Protein AF-A0A965T885-F1 (afdb_monomer)

Radius of gyration: 15.5 Å; Cα contacts (8 Å, |Δi|>4): 65; chains: 1; bounding box: 31×26×48 Å

pLDDT: mean 72.58, std 8.61, range [54.84, 86.75]

Structure (mmCIF, N/CA/C/O backbone):
data_AF-A0A965T885-F1
#
_entry.id   AF-A0A965T885-F1
#
loop_
_atom_site.group_PDB
_atom_site.id
_atom_site.type_symbol
_atom_site.label_atom_id
_atom_site.label_alt_id
_atom_site.label_comp_id
_atom_site.label_asym_id
_atom_site.label_entity_id
_atom_site.label_seq_id
_atom_site.pdbx_PDB_ins_code
_atom_site.Cartn_x
_atom_site.Cartn_y
_atom_site.Cartn_z
_atom_site.occupancy
_atom_site.B_iso_or_equiv
_atom_site.auth_seq_id
_atom_site.auth_comp_id
_atom_site.auth_asym_id
_atom_site.auth_atom_id
_atom_site.pdbx_PDB_model_num
ATOM 1 N N . MET A 1 1 ? -0.692 -15.247 29.658 1.00 55.91 1 MET A N 1
ATOM 2 C CA . MET A 1 1 ? -0.889 -13.935 28.991 1.00 55.91 1 MET A CA 1
ATOM 3 C C . MET A 1 1 ? -2.367 -13.568 29.042 1.00 55.91 1 MET A C 1
ATOM 5 O O . MET A 1 1 ? -3.185 -14.353 28.577 1.00 55.91 1 MET A O 1
ATOM 9 N N . SER A 1 2 ? -2.719 -12.440 29.666 1.00 54.84 2 SER A N 1
ATOM 10 C CA . SER A 1 2 ? -4.119 -12.032 29.872 1.00 54.84 2 SER A CA 1
ATOM 11 C C . SER A 1 2 ? -4.825 -11.750 28.533 1.00 54.84 2 SER A C 1
ATOM 13 O O . SER A 1 2 ? -4.205 -11.243 27.595 1.00 54.84 2 SER A O 1
ATOM 15 N N . LYS A 1 3 ? -6.122 -12.079 28.428 1.00 55.16 3 LYS A N 1
ATOM 16 C CA . LYS A 1 3 ? -6.941 -11.852 27.218 1.00 55.16 3 LYS A CA 1
ATOM 17 C C . LYS A 1 3 ? -6.913 -10.383 26.760 1.00 55.16 3 LYS A C 1
ATOM 19 O O . LYS A 1 3 ? -6.932 -10.122 25.560 1.00 55.16 3 LYS A O 1
ATOM 24 N N . ASN A 1 4 ? -6.759 -9.451 27.703 1.00 59.72 4 ASN A N 1
ATOM 25 C CA . ASN A 1 4 ? -6.630 -8.019 27.427 1.00 59.72 4 ASN A CA 1
ATOM 26 C C . ASN A 1 4 ? -5.288 -7.676 26.765 1.00 59.72 4 ASN A C 1
ATOM 28 O O . ASN A 1 4 ? -5.258 -6.894 25.821 1.00 59.72 4 ASN A O 1
ATOM 32 N N . ALA A 1 5 ? -4.191 -8.319 27.179 1.00 60.84 5 ALA A N 1
ATOM 33 C CA . ALA A 1 5 ? -2.892 -8.134 26.530 1.00 60.84 5 ALA A CA 1
ATOM 34 C C . ALA A 1 5 ? -2.907 -8.641 25.080 1.00 60.84 5 ALA A C 1
ATOM 36 O O . ALA A 1 5 ? -2.310 -8.021 24.206 1.00 60.84 5 ALA A O 1
ATOM 37 N N . LYS A 1 6 ? -3.635 -9.733 24.803 1.00 58.50 6 LYS A N 1
ATOM 38 C CA . LYS A 1 6 ? -3.779 -10.276 23.444 1.00 58.50 6 LYS A CA 1
ATOM 39 C C . LYS A 1 6 ? -4.546 -9.308 22.534 1.00 58.50 6 LYS A C 1
ATOM 41 O O . LYS A 1 6 ? -4.064 -9.008 21.451 1.00 58.50 6 LYS A O 1
ATOM 46 N N . ALA A 1 7 ? -5.669 -8.759 23.006 1.00 61.31 7 ALA A N 1
ATOM 47 C CA . ALA A 1 7 ? -6.493 -7.810 22.251 1.00 61.31 7 ALA A CA 1
ATOM 48 C C . ALA A 1 7 ? -5.780 -6.475 21.953 1.00 61.31 7 ALA A C 1
ATOM 50 O O . ALA A 1 7 ? -5.889 -5.950 20.844 1.00 61.31 7 ALA A O 1
ATOM 51 N N . VAL A 1 8 ? -5.014 -5.944 22.913 1.00 61.91 8 VAL A N 1
ATOM 52 C CA . VAL A 1 8 ? -4.205 -4.727 22.712 1.00 61.91 8 VAL A CA 1
ATOM 53 C C . VAL A 1 8 ? -3.120 -4.964 21.660 1.00 61.91 8 VAL A C 1
ATOM 55 O O . VAL A 1 8 ? -2.947 -4.143 20.761 1.00 61.91 8 VAL A O 1
ATOM 58 N N . ASN A 1 9 ? -2.448 -6.117 21.715 1.00 64.06 9 ASN A N 1
ATOM 59 C CA . ASN A 1 9 ? -1.387 -6.456 20.770 1.00 64.06 9 ASN A CA 1
ATOM 60 C C . ASN A 1 9 ? -1.935 -6.627 19.340 1.00 64.06 9 ASN A C 1
ATOM 62 O O . ASN A 1 9 ? -1.368 -6.096 18.390 1.00 64.06 9 ASN A O 1
ATOM 66 N N . THR A 1 10 ? -3.097 -7.269 19.171 1.00 65.31 10 THR A N 1
ATOM 67 C CA . THR A 1 10 ? -3.721 -7.419 17.843 1.00 65.31 10 THR A CA 1
ATOM 68 C C . THR A 1 10 ? -4.142 -6.071 17.243 1.00 65.31 10 THR A C 1
ATOM 70 O O . THR A 1 10 ? -3.905 -5.827 16.063 1.00 65.31 10 THR A O 1
ATOM 73 N N . ASN A 1 11 ? -4.689 -5.153 18.047 1.00 69.88 11 ASN A N 1
ATOM 74 C CA . ASN A 1 11 ? -5.027 -3.803 17.581 1.00 69.88 11 ASN A CA 1
ATOM 75 C C . ASN A 1 11 ? -3.794 -2.977 17.185 1.00 69.88 11 ASN A C 1
ATOM 77 O O . ASN A 1 11 ? -3.862 -2.221 16.215 1.00 69.88 11 ASN A O 1
ATOM 81 N N . MET A 1 12 ? -2.671 -3.133 17.892 1.00 71.25 12 MET A N 1
ATOM 82 C CA . MET A 1 12 ? -1.399 -2.515 17.502 1.00 71.25 12 MET A CA 1
ATOM 83 C C . MET A 1 12 ? -0.876 -3.068 16.175 1.00 71.25 12 MET A C 1
ATOM 85 O O . MET A 1 12 ? -0.488 -2.285 15.312 1.00 71.25 12 MET A O 1
ATOM 89 N N . VAL A 1 13 ? -0.931 -4.387 15.969 1.00 75.88 13 VAL A N 1
ATOM 90 C CA . VAL A 1 13 ? -0.524 -5.026 14.704 1.00 75.88 13 VAL A CA 1
ATOM 91 C C . VAL A 1 13 ? -1.369 -4.518 13.532 1.00 75.88 13 VAL A C 1
ATOM 93 O O . VAL A 1 13 ? -0.831 -4.175 12.482 1.00 75.88 13 VAL A O 1
ATOM 96 N N . TYR A 1 14 ? -2.685 -4.393 13.719 1.00 72.88 14 TYR A N 1
ATOM 97 C CA . TYR A 1 14 ? -3.588 -3.838 12.709 1.00 72.88 14 TYR A CA 1
ATOM 98 C C . TYR A 1 14 ? -3.285 -2.370 12.373 1.00 72.88 14 TYR A C 1
ATOM 100 O O . TYR A 1 14 ? -3.313 -1.987 11.201 1.00 7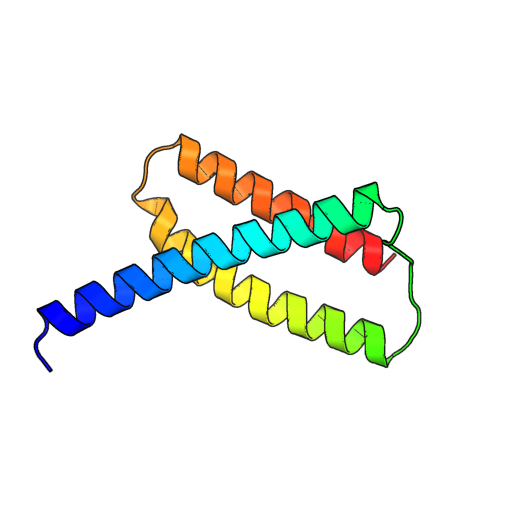2.88 14 TYR A O 1
ATOM 108 N N . ALA A 1 15 ? -2.949 -1.557 13.378 1.00 67.12 15 ALA A N 1
ATOM 109 C CA . ALA A 1 15 ? -2.543 -0.169 13.171 1.00 67.12 15 ALA A CA 1
ATOM 110 C C . ALA A 1 15 ? -1.184 -0.066 12.454 1.00 67.12 15 ALA A C 1
ATOM 112 O O . ALA A 1 15 ? -1.041 0.724 11.523 1.00 67.12 15 ALA A O 1
ATOM 113 N N . MET A 1 16 ? -0.205 -0.895 12.826 1.00 75.50 16 MET A N 1
ATOM 114 C CA . MET A 1 16 ? 1.102 -0.954 12.160 1.00 75.50 16 MET A CA 1
ATOM 115 C C . MET A 1 16 ? 0.985 -1.388 10.697 1.00 75.50 16 MET A C 1
ATOM 117 O O . MET A 1 16 ? 1.633 -0.799 9.837 1.00 75.50 16 MET A O 1
ATOM 121 N N . ALA A 1 17 ? 0.119 -2.359 10.391 1.00 75.81 17 ALA A N 1
ATOM 122 C CA . ALA A 1 17 ? -0.149 -2.766 9.014 1.00 75.81 17 ALA A CA 1
ATOM 123 C C . ALA A 1 17 ? -0.722 -1.611 8.178 1.00 75.81 17 ALA A C 1
ATOM 125 O O . ALA A 1 17 ? -0.328 -1.427 7.031 1.00 75.81 17 ALA A O 1
ATOM 126 N N . PHE A 1 18 ? -1.610 -0.795 8.754 1.00 70.81 18 PHE A N 1
ATOM 127 C CA . PHE A 1 18 ? -2.136 0.395 8.081 1.00 70.81 18 PHE A CA 1
ATOM 128 C C . PHE A 1 18 ? -1.044 1.441 7.809 1.00 70.81 18 PHE A C 1
ATOM 130 O O . PHE A 1 18 ? -0.959 1.960 6.697 1.00 70.81 18 PHE A O 1
ATOM 137 N N . VAL A 1 19 ? -0.164 1.699 8.782 1.00 76.19 19 VAL A N 1
ATOM 138 C CA . VAL A 1 19 ? 0.992 2.592 8.589 1.00 76.19 19 VAL A CA 1
ATOM 139 C C . VAL A 1 19 ? 1.916 2.063 7.490 1.00 76.19 19 VAL A C 1
ATOM 141 O O . VAL A 1 19 ? 2.342 2.835 6.636 1.00 76.19 19 VAL A O 1
ATOM 144 N N . ALA A 1 20 ? 2.169 0.752 7.444 1.00 76.19 20 ALA A N 1
ATOM 145 C CA . ALA A 1 20 ? 2.984 0.138 6.397 1.00 76.19 20 ALA A CA 1
ATOM 146 C C . ALA A 1 20 ? 2.384 0.333 4.991 1.00 76.19 20 ALA A C 1
ATOM 148 O O . ALA A 1 20 ? 3.126 0.623 4.052 1.00 76.19 20 ALA A O 1
ATOM 149 N N . VAL A 1 21 ? 1.054 0.250 4.846 1.00 76.38 21 VAL A N 1
ATOM 150 C CA . VAL A 1 21 ? 0.366 0.547 3.574 1.00 76.38 21 VAL A CA 1
ATOM 151 C C . VAL A 1 21 ? 0.590 2.004 3.153 1.00 76.38 21 VAL A C 1
ATOM 153 O O . VAL A 1 21 ? 0.918 2.255 1.995 1.00 76.38 21 VAL A O 1
ATOM 156 N N . ILE A 1 22 ? 0.484 2.959 4.085 1.00 74.50 22 ILE A N 1
ATOM 157 C CA . ILE A 1 22 ? 0.736 4.383 3.802 1.00 74.50 22 ILE A CA 1
ATOM 158 C C . ILE A 1 22 ? 2.198 4.617 3.407 1.00 74.50 22 ILE A C 1
ATOM 160 O O . ILE A 1 22 ? 2.463 5.283 2.408 1.00 74.50 22 ILE A O 1
ATOM 164 N N . CYS A 1 23 ? 3.153 4.061 4.155 1.00 78.12 23 CYS A N 1
ATOM 165 C CA . CYS A 1 23 ? 4.577 4.192 3.847 1.00 78.12 23 CYS A CA 1
ATOM 166 C C . CYS A 1 23 ? 4.918 3.603 2.474 1.00 78.12 23 CYS A C 1
ATOM 168 O O . CYS A 1 23 ? 5.692 4.202 1.731 1.00 78.12 23 CYS A O 1
ATOM 170 N N . SER A 1 24 ? 4.317 2.466 2.115 1.00 77.44 24 SER A N 1
ATOM 171 C CA . SER A 1 24 ? 4.486 1.865 0.791 1.00 77.44 24 SER A CA 1
ATOM 172 C C . SER A 1 24 ? 3.942 2.775 -0.313 1.00 77.44 24 SER A C 1
ATOM 174 O O . SER A 1 24 ? 4.652 3.036 -1.281 1.00 77.44 24 SER A O 1
ATOM 176 N N . ALA A 1 25 ? 2.742 3.338 -0.142 1.00 71.62 25 ALA 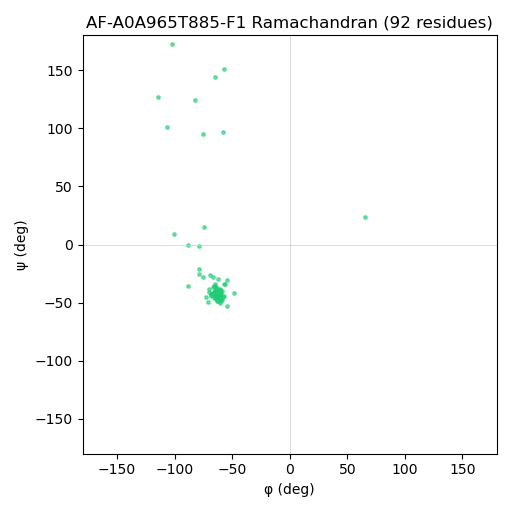A N 1
ATOM 177 C CA . ALA A 1 25 ? 2.173 4.295 -1.094 1.00 71.62 25 ALA A CA 1
ATOM 178 C C . ALA A 1 25 ? 3.056 5.541 -1.272 1.00 71.62 25 ALA A C 1
ATOM 180 O O . ALA A 1 25 ?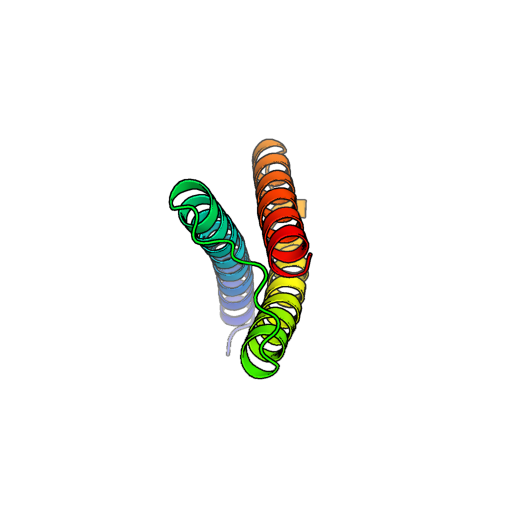 3.275 5.983 -2.397 1.00 71.62 25 ALA A O 1
ATOM 181 N N . LEU A 1 26 ? 3.606 6.081 -0.180 1.00 77.44 26 LEU A N 1
ATOM 182 C CA . LEU A 1 26 ? 4.529 7.217 -0.230 1.00 77.44 26 LEU A CA 1
ATOM 183 C C . LEU A 1 26 ? 5.836 6.876 -0.949 1.00 77.44 26 LEU A C 1
ATOM 185 O O . LEU A 1 26 ? 6.310 7.685 -1.739 1.00 77.44 26 LEU A O 1
ATOM 189 N N . ALA A 1 27 ? 6.403 5.690 -0.716 1.00 77.56 27 ALA A N 1
ATOM 190 C CA . ALA A 1 27 ? 7.618 5.254 -1.403 1.00 77.56 27 ALA A CA 1
ATOM 191 C C . ALA A 1 27 ? 7.414 5.198 -2.926 1.00 77.56 27 ALA A C 1
ATOM 193 O O . ALA A 1 27 ? 8.244 5.713 -3.673 1.00 77.56 27 ALA A O 1
ATOM 194 N N . TRP A 1 28 ? 6.279 4.655 -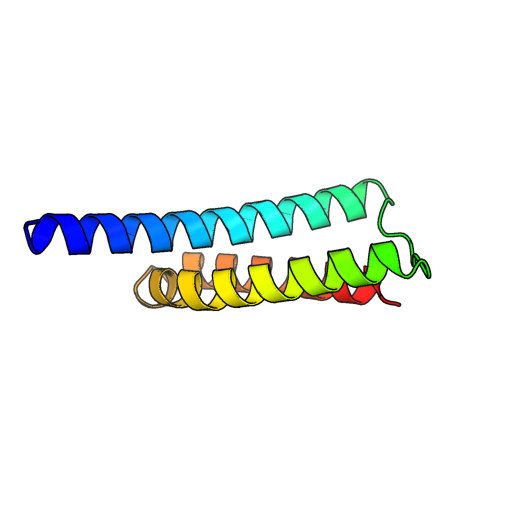3.376 1.00 73.25 28 TRP A N 1
ATOM 195 C CA . TRP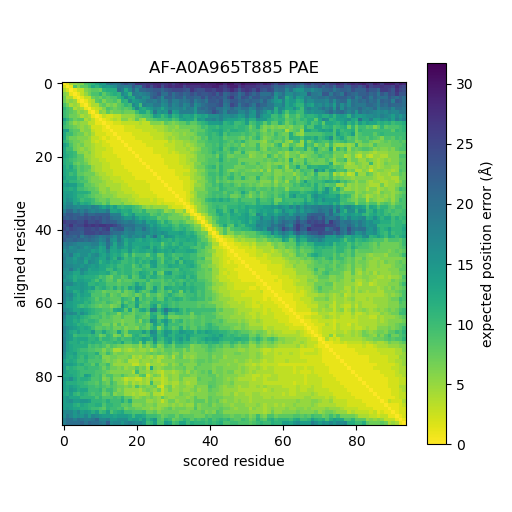 A 1 28 ? 5.901 4.637 -4.792 1.00 73.25 28 TRP A CA 1
ATOM 196 C C . TRP A 1 28 ? 5.649 6.035 -5.358 1.00 73.25 28 TRP A C 1
ATOM 198 O O . TRP A 1 28 ? 6.109 6.343 -6.454 1.00 73.25 28 TRP A O 1
ATOM 208 N N . LEU A 1 29 ? 4.975 6.908 -4.606 1.00 72.75 29 LEU A N 1
ATOM 209 C CA . LEU A 1 29 ? 4.747 8.296 -5.012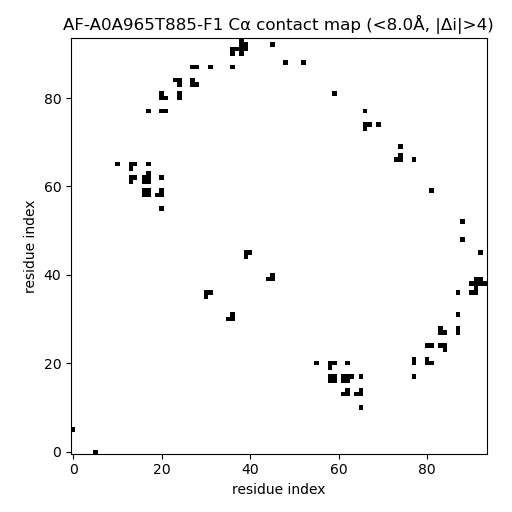 1.00 72.75 29 LEU A CA 1
ATOM 210 C C . LEU A 1 29 ? 6.073 9.050 -5.206 1.00 72.75 29 LEU A C 1
ATOM 212 O O . LEU A 1 29 ? 6.257 9.736 -6.207 1.00 72.75 29 LEU A O 1
ATOM 216 N N . ILE A 1 30 ? 7.010 8.900 -4.266 1.00 74.88 30 ILE A N 1
ATOM 217 C CA . ILE A 1 30 ? 8.343 9.513 -4.339 1.00 74.88 30 ILE A CA 1
ATOM 218 C C . ILE A 1 30 ? 9.124 8.944 -5.526 1.00 74.88 30 ILE A C 1
ATOM 220 O O . ILE A 1 30 ? 9.711 9.712 -6.283 1.00 74.88 30 ILE A O 1
ATOM 224 N N . ALA A 1 31 ? 9.101 7.623 -5.728 1.00 72.00 31 ALA A N 1
ATOM 225 C CA . ALA A 1 31 ? 9.746 6.989 -6.876 1.00 72.00 31 ALA A CA 1
ATOM 226 C C . ALA A 1 31 ? 9.186 7.509 -8.211 1.00 72.00 31 ALA A C 1
ATOM 228 O O . ALA A 1 31 ? 9.960 7.787 -9.125 1.00 72.00 31 ALA A O 1
ATOM 229 N N . ALA A 1 32 ? 7.868 7.715 -8.303 1.00 66.00 32 ALA A N 1
ATOM 230 C CA . ALA A 1 32 ? 7.217 8.292 -9.476 1.00 66.00 32 ALA A CA 1
ATOM 231 C C . ALA A 1 32 ? 7.623 9.758 -9.713 1.00 66.00 32 ALA A C 1
ATOM 233 O O . ALA A 1 32 ? 7.961 10.117 -10.838 1.00 66.00 32 ALA A O 1
ATOM 234 N N . ILE A 1 33 ? 7.657 10.593 -8.666 1.00 72.00 33 ILE A N 1
ATOM 235 C CA . ILE A 1 33 ? 8.086 12.005 -8.760 1.00 72.00 33 ILE A CA 1
ATOM 236 C C . ILE A 1 33 ? 9.554 12.114 -9.188 1.00 72.00 33 ILE A C 1
ATOM 238 O O . ILE A 1 33 ? 9.906 12.989 -9.976 1.00 72.00 33 ILE A O 1
ATOM 242 N N . LEU A 1 34 ? 10.413 11.226 -8.684 1.00 76.44 34 LEU A N 1
ATOM 243 C CA . LEU A 1 34 ? 11.836 11.186 -9.025 1.00 76.44 34 LEU A CA 1
ATOM 244 C C . LEU A 1 34 ? 12.120 10.526 -10.387 1.00 76.44 34 LEU A C 1
ATOM 246 O O . LEU A 1 34 ? 13.282 10.450 -10.780 1.00 76.44 34 LEU A O 1
ATOM 250 N N . GLY A 1 35 ? 11.099 10.036 -11.102 1.00 64.44 35 GLY A N 1
ATOM 251 C CA . GLY A 1 35 ? 11.270 9.343 -12.384 1.00 64.44 35 GLY A CA 1
ATOM 252 C C . GLY A 1 35 ? 12.026 8.012 -12.275 1.00 64.44 35 GLY A C 1
ATOM 253 O O . GLY A 1 35 ? 12.635 7.566 -13.243 1.00 64.44 35 GLY A O 1
ATOM 254 N N . LEU A 1 36 ? 12.024 7.386 -11.095 1.00 65.56 36 LEU A N 1
ATOM 255 C CA . LEU A 1 36 ? 12.732 6.131 -10.811 1.00 65.56 36 LEU A CA 1
ATOM 256 C C . LEU A 1 36 ? 11.902 4.877 -11.128 1.00 65.56 36 LEU A C 1
ATOM 258 O O . LEU A 1 36 ? 12.397 3.769 -10.935 1.00 65.56 36 LEU A O 1
ATOM 262 N N . VAL A 1 37 ? 10.664 5.038 -11.604 1.00 60.50 37 VAL A N 1
ATOM 263 C CA . VAL A 1 37 ? 9.828 3.938 -12.110 1.00 60.50 37 VAL A CA 1
ATOM 264 C C . VAL A 1 37 ? 10.376 3.557 -13.483 1.00 60.50 37 VAL A C 1
ATOM 266 O O . VAL A 1 37 ? 10.104 4.226 -14.478 1.00 60.50 37 VAL A O 1
ATOM 269 N N . GLN A 1 38 ? 11.246 2.551 -13.517 1.00 57.53 38 GLN A N 1
ATOM 270 C CA . GLN A 1 38 ? 11.865 2.053 -14.742 1.00 57.53 38 GLN A CA 1
ATOM 271 C C . GLN A 1 38 ? 11.377 0.632 -14.987 1.00 57.53 38 GLN A C 1
ATOM 273 O O . GLN A 1 38 ? 11.570 -0.223 -14.127 1.00 57.53 38 GLN A O 1
ATOM 278 N N . ALA A 1 39 ? 10.841 0.373 -16.182 1.00 56.59 39 ALA A N 1
ATOM 279 C CA . ALA A 1 39 ? 10.514 -0.966 -16.659 1.00 56.59 39 ALA A CA 1
ATOM 280 C C . ALA A 1 39 ? 11.785 -1.832 -16.657 1.00 56.59 39 ALA A C 1
ATOM 282 O O . ALA A 1 39 ? 12.635 -1.739 -17.547 1.00 56.59 39 ALA A O 1
ATOM 283 N N . ASN A 1 40 ? 11.981 -2.618 -15.598 1.00 56.69 40 ASN A N 1
ATOM 284 C CA . ASN A 1 40 ? 13.232 -3.330 -15.370 1.00 56.69 40 ASN A CA 1
ATOM 285 C C . ASN A 1 40 ? 13.032 -4.820 -15.658 1.00 56.69 40 ASN A C 1
ATOM 287 O O . ASN A 1 40 ? 12.528 -5.573 -14.828 1.00 56.69 40 ASN A O 1
ATOM 291 N N . SER A 1 41 ? 13.481 -5.276 -16.828 1.00 56.28 41 SER A N 1
ATOM 292 C CA . SER A 1 41 ? 13.345 -6.664 -17.304 1.00 56.28 41 SER A CA 1
ATOM 293 C C . SER A 1 41 ? 14.291 -7.667 -16.620 1.00 56.28 41 SER A C 1
ATOM 295 O O . SER A 1 41 ? 14.497 -8.782 -17.099 1.00 56.28 41 SER A O 1
ATOM 297 N N . ASN A 1 42 ? 14.902 -7.283 -15.499 1.00 67.81 42 ASN A N 1
ATOM 298 C CA . ASN A 1 42 ? 15.832 -8.117 -14.753 1.00 67.81 42 ASN A CA 1
ATOM 299 C C . ASN A 1 42 ? 15.073 -9.094 -13.839 1.00 67.81 42 ASN A C 1
ATOM 301 O O . ASN A 1 42 ? 14.324 -8.682 -12.956 1.00 67.81 42 ASN A O 1
ATOM 305 N N . ILE A 1 43 ? 15.332 -10.399 -13.983 1.00 58.34 43 ILE A N 1
ATOM 306 C CA . ILE A 1 43 ? 14.724 -11.476 -13.170 1.00 58.34 43 ILE A CA 1
ATOM 307 C C . ILE A 1 43 ? 14.785 -11.194 -11.645 1.00 58.34 43 ILE A C 1
ATOM 309 O O . ILE A 1 43 ? 13.777 -11.398 -10.962 1.00 58.34 43 ILE A O 1
ATOM 313 N N . PRO A 1 44 ? 15.893 -10.666 -11.074 1.00 66.81 44 PRO A N 1
ATOM 314 C CA . PRO A 1 44 ? 15.945 -10.301 -9.655 1.00 66.81 44 PRO A CA 1
ATOM 315 C C . PRO A 1 44 ? 15.033 -9.129 -9.262 1.00 66.81 44 PRO A C 1
ATOM 317 O O . PRO A 1 44 ? 14.616 -9.052 -8.107 1.00 66.81 44 PRO A O 1
ATOM 320 N N . ALA A 1 45 ? 14.740 -8.207 -10.183 1.00 64.88 45 ALA A N 1
ATOM 321 C CA . ALA A 1 45 ? 13.831 -7.087 -9.941 1.00 64.88 45 ALA A CA 1
ATOM 322 C C . ALA A 1 45 ? 12.380 -7.582 -9.880 1.00 64.88 45 ALA A C 1
ATOM 324 O O . ALA A 1 45 ? 11.688 -7.307 -8.904 1.00 64.88 45 ALA A O 1
ATOM 325 N N . ILE A 1 46 ? 11.983 -8.446 -10.820 1.00 64.06 46 ILE A N 1
ATOM 326 C CA . ILE A 1 46 ? 10.656 -9.082 -10.843 1.00 64.06 46 ILE A CA 1
ATOM 327 C C . ILE A 1 46 ? 10.396 -9.862 -9.544 1.00 64.06 46 ILE A C 1
ATOM 329 O O . ILE A 1 46 ? 9.335 -9.727 -8.941 1.00 64.06 46 ILE A O 1
ATOM 333 N N . LEU A 1 47 ? 11.377 -10.630 -9.054 1.00 66.00 47 LEU A N 1
ATOM 334 C CA . LEU A 1 47 ? 11.272 -11.356 -7.779 1.00 66.00 47 LEU A CA 1
ATOM 335 C C . LEU A 1 47 ? 11.053 -10.428 -6.572 1.00 66.00 47 LEU A C 1
ATOM 337 O O . LEU A 1 47 ? 10.270 -10.762 -5.680 1.00 66.00 47 LEU A O 1
ATOM 341 N N . LYS A 1 48 ? 11.702 -9.256 -6.542 1.00 67.19 48 LYS A N 1
ATOM 342 C CA . LYS A 1 48 ? 11.489 -8.244 -5.492 1.00 67.19 48 LYS A CA 1
ATOM 343 C C . LYS A 1 48 ? 10.093 -7.638 -5.580 1.00 67.19 48 LYS A C 1
ATOM 345 O O . LYS A 1 48 ? 9.436 -7.506 -4.549 1.00 67.19 48 LYS A O 1
ATOM 350 N N . THR A 1 49 ? 9.623 -7.334 -6.785 1.00 68.31 49 THR A N 1
ATOM 351 C CA . THR A 1 49 ? 8.278 -6.794 -7.020 1.00 68.31 49 THR A CA 1
ATOM 352 C C . THR A 1 49 ? 7.207 -7.806 -6.614 1.00 68.31 49 THR A C 1
ATOM 354 O O . THR A 1 49 ? 6.288 -7.462 -5.876 1.00 68.31 49 THR A O 1
ATOM 357 N N . VAL A 1 50 ? 7.366 -9.086 -6.964 1.00 70.25 50 VAL A N 1
ATOM 358 C CA . VAL A 1 50 ? 6.452 -10.165 -6.545 1.00 70.25 50 VAL A CA 1
ATOM 359 C C . VAL A 1 50 ? 6.431 -10.332 -5.020 1.00 70.25 50 VAL A C 1
ATOM 361 O O . VAL A 1 50 ? 5.355 -10.411 -4.427 1.00 70.25 50 VAL A O 1
ATOM 364 N N . ALA A 1 51 ? 7.590 -10.327 -4.354 1.00 72.88 51 ALA A N 1
ATOM 365 C CA . ALA A 1 51 ? 7.651 -10.388 -2.891 1.00 72.88 51 ALA A CA 1
ATOM 366 C C . ALA A 1 51 ? 6.984 -9.166 -2.230 1.00 72.88 51 ALA A C 1
ATOM 368 O O . ALA A 1 51 ? 6.258 -9.313 -1.243 1.00 72.88 51 ALA A O 1
ATOM 369 N N . ALA A 1 52 ? 7.173 -7.971 -2.800 1.00 70.19 52 ALA A N 1
ATOM 370 C CA . ALA A 1 52 ? 6.521 -6.748 -2.344 1.00 70.19 52 ALA A CA 1
ATOM 371 C C . ALA A 1 52 ? 4.994 -6.825 -2.496 1.00 70.19 52 ALA A C 1
ATOM 373 O O . ALA A 1 52 ? 4.282 -6.463 -1.562 1.00 70.19 52 ALA A O 1
ATOM 374 N N . ILE A 1 53 ? 4.483 -7.371 -3.606 1.00 73.25 53 ILE A N 1
ATOM 375 C CA . ILE A 1 53 ? 3.043 -7.589 -3.826 1.00 73.25 53 ILE A CA 1
ATOM 376 C C . ILE A 1 53 ? 2.462 -8.537 -2.775 1.00 73.25 53 ILE A C 1
ATOM 378 O O . ILE A 1 53 ? 1.400 -8.256 -2.218 1.00 73.25 53 ILE A O 1
ATOM 382 N N . ILE A 1 54 ? 3.145 -9.644 -2.468 1.00 75.75 54 ILE A N 1
ATOM 383 C CA . ILE A 1 54 ? 2.672 -10.627 -1.479 1.00 75.75 54 ILE A CA 1
ATOM 384 C C . ILE A 1 54 ? 2.594 -9.992 -0.084 1.00 75.75 54 ILE A C 1
ATOM 386 O O . ILE A 1 54 ? 1.559 -10.077 0.583 1.00 75.75 54 ILE A O 1
ATOM 390 N N . LEU A 1 55 ? 3.659 -9.305 0.341 1.00 76.94 55 LEU A N 1
ATOM 391 C CA . LEU A 1 55 ? 3.696 -8.607 1.630 1.00 76.94 55 LEU A CA 1
ATOM 392 C C . LEU A 1 55 ? 2.652 -7.487 1.701 1.00 76.94 55 LEU A C 1
ATOM 394 O O . LEU A 1 55 ? 1.981 -7.328 2.723 1.00 76.94 55 LEU A O 1
ATOM 398 N N . PHE A 1 56 ? 2.463 -6.750 0.606 1.00 77.81 56 PHE A N 1
ATOM 399 C CA . PHE A 1 56 ? 1.468 -5.690 0.517 1.00 77.81 56 PHE A CA 1
ATOM 400 C C . PHE A 1 56 ? 0.041 -6.236 0.574 1.00 77.81 56 PHE A C 1
ATOM 402 O O . PHE A 1 56 ? -0.785 -5.702 1.306 1.00 77.81 56 PHE A O 1
ATOM 409 N N . THR A 1 57 ? -0.247 -7.344 -0.108 1.00 75.50 57 THR A N 1
ATOM 410 C CA . THR A 1 57 ? -1.559 -8.016 -0.064 1.00 75.50 57 THR A CA 1
ATOM 411 C C . THR A 1 57 ? -1.903 -8.462 1.357 1.00 75.50 57 THR A C 1
ATOM 413 O O . THR A 1 57 ? -3.036 -8.303 1.820 1.00 75.50 57 THR A O 1
ATOM 416 N N . TRP A 1 58 ? -0.911 -8.953 2.100 1.00 75.25 58 TRP A N 1
ATOM 417 C CA . TRP A 1 58 ? -1.096 -9.341 3.495 1.00 75.25 58 TRP A CA 1
ATOM 418 C C . TRP A 1 58 ? -1.322 -8.130 4.417 1.00 75.25 58 TRP A C 1
ATOM 420 O O . TRP A 1 58 ? -2.220 -8.144 5.269 1.00 75.25 58 TRP A O 1
ATOM 430 N N . ALA A 1 59 ? -0.578 -7.041 4.200 1.00 74.44 59 ALA A N 1
ATOM 431 C CA . ALA A 1 59 ? -0.777 -5.771 4.896 1.00 74.44 59 ALA A CA 1
ATOM 432 C C . ALA A 1 59 ? -2.141 -5.135 4.571 1.00 74.44 59 ALA A C 1
ATOM 434 O O . ALA A 1 59 ? -2.799 -4.608 5.472 1.00 74.44 59 ALA A O 1
ATOM 435 N N . LEU A 1 60 ? -2.616 -5.239 3.326 1.00 77.94 60 LEU A N 1
ATOM 436 C CA . LEU A 1 60 ? -3.928 -4.769 2.874 1.00 77.94 60 LEU A CA 1
ATOM 437 C C . LEU A 1 60 ? -5.060 -5.464 3.623 1.00 77.94 60 LEU A C 1
ATOM 439 O O . LEU A 1 60 ? -5.926 -4.789 4.175 1.00 77.94 60 LEU A O 1
ATOM 443 N N . PHE A 1 61 ? -5.041 -6.796 3.690 1.00 77.62 61 PHE A N 1
ATOM 444 C CA . PHE A 1 61 ? -6.086 -7.564 4.372 1.00 77.62 61 PHE A CA 1
ATOM 445 C C . PHE A 1 61 ? -6.138 -7.245 5.875 1.00 77.62 61 PHE A C 1
ATOM 447 O O . PHE A 1 61 ? -7.200 -7.054 6.472 1.00 77.62 61 PHE A O 1
ATOM 454 N N . THR A 1 62 ? -4.960 -7.127 6.483 1.00 77.75 62 THR A N 1
ATOM 455 C CA . THR A 1 62 ? -4.782 -6.837 7.909 1.00 77.75 62 THR A CA 1
ATOM 456 C C . THR A 1 62 ? -5.235 -5.412 8.253 1.00 77.75 62 THR A C 1
ATOM 458 O O . THR A 1 62 ? -5.954 -5.202 9.230 1.00 77.75 62 THR A O 1
ATOM 461 N N . SER A 1 63 ? -4.896 -4.432 7.417 1.00 74.62 63 SER A N 1
ATOM 462 C CA . SER A 1 63 ? -5.307 -3.032 7.591 1.00 74.62 63 SER A CA 1
ATOM 463 C C . SER A 1 63 ? -6.774 -2.775 7.226 1.00 74.62 63 SER A C 1
ATOM 465 O O . SER A 1 63 ? -7.409 -1.928 7.850 1.00 74.62 63 SER A O 1
ATOM 467 N N . TYR A 1 64 ? -7.385 -3.544 6.321 1.00 79.31 64 TYR A N 1
ATOM 468 C CA . TYR A 1 64 ? -8.825 -3.445 6.051 1.00 79.31 64 TYR A CA 1
ATOM 469 C C . TYR A 1 64 ? -9.663 -3.746 7.304 1.00 79.31 64 TYR A C 1
ATOM 471 O O . TYR A 1 64 ? -10.617 -3.028 7.615 1.00 79.31 64 TYR A O 1
ATOM 479 N N . ASN A 1 65 ? -9.257 -4.750 8.092 1.00 79.06 65 ASN A N 1
ATOM 480 C CA . ASN A 1 65 ? -9.897 -5.068 9.373 1.00 79.06 65 ASN A CA 1
ATOM 481 C C . ASN A 1 65 ? -9.793 -3.929 10.398 1.00 79.06 65 ASN A C 1
ATOM 483 O O . ASN A 1 65 ? -10.699 -3.765 11.219 1.00 79.06 65 ASN A O 1
ATOM 487 N N . TYR A 1 66 ? -8.735 -3.119 10.327 1.00 76.75 66 TYR A N 1
ATOM 488 C CA . TYR A 1 66 ? -8.601 -1.901 11.124 1.00 76.75 66 TYR A CA 1
ATOM 489 C C . TYR A 1 66 ? -9.569 -0.810 10.651 1.00 76.75 66 TYR A C 1
ATOM 491 O O . TYR A 1 66 ? -10.300 -0.215 11.443 1.00 76.75 66 TYR A O 1
ATOM 499 N N . VAL A 1 67 ? -9.580 -0.558 9.343 1.00 84.00 67 VAL A N 1
ATOM 500 C CA . VAL A 1 67 ? -10.236 0.597 8.723 1.00 84.00 67 VAL A CA 1
ATOM 501 C C . VAL A 1 67 ? -11.756 0.414 8.599 1.00 84.00 67 VAL A C 1
ATOM 503 O O . VAL A 1 67 ? -12.499 1.398 8.646 1.00 84.00 67 VAL A O 1
ATOM 506 N N . ARG A 1 68 ? -12.264 -0.828 8.535 1.00 80.50 68 ARG A N 1
ATOM 507 C CA . ARG A 1 68 ? -13.708 -1.118 8.381 1.00 80.50 68 ARG A CA 1
ATOM 508 C C . ARG A 1 68 ? -14.589 -0.485 9.466 1.00 80.50 68 ARG A C 1
ATOM 510 O O . ARG A 1 68 ? -15.694 -0.036 9.165 1.00 80.50 68 ARG A O 1
ATOM 517 N N . ASN A 1 69 ? -14.068 -0.389 10.691 1.00 82.31 69 ASN A N 1
ATOM 518 C CA . ASN A 1 69 ? -14.774 0.128 11.869 1.00 82.31 69 ASN A CA 1
ATOM 519 C C . ASN A 1 69 ? -14.409 1.588 12.205 1.00 82.31 69 ASN A C 1
ATOM 521 O O . ASN A 1 69 ? -14.754 2.078 13.278 1.00 82.31 69 ASN A O 1
ATOM 525 N N . LYS A 1 70 ? -13.672 2.279 11.328 1.00 81.56 70 LYS A N 1
ATOM 526 C CA . LYS A 1 70 ? -13.266 3.680 11.506 1.00 81.56 70 LYS A CA 1
ATOM 527 C C . LYS A 1 70 ? -14.127 4.621 10.659 1.00 81.56 70 LYS A C 1
ATOM 529 O O . LYS A 1 70 ? -14.955 4.188 9.857 1.00 81.56 70 LYS A O 1
ATOM 534 N N . ALA A 1 71 ? -13.930 5.921 10.869 1.00 83.44 71 ALA A N 1
ATOM 535 C CA . ALA A 1 71 ? -14.622 6.981 10.147 1.00 83.44 71 ALA A CA 1
ATOM 536 C C . ALA A 1 71 ? -14.431 6.873 8.621 1.00 83.44 71 ALA A C 1
ATOM 538 O O . ALA A 1 71 ? -13.398 6.398 8.144 1.00 83.44 71 ALA A O 1
ATOM 539 N N . SER A 1 72 ? -15.414 7.354 7.854 1.00 83.12 72 SER A N 1
ATOM 540 C CA . SER A 1 72 ? -15.451 7.221 6.390 1.00 83.12 72 SER A CA 1
ATOM 541 C C . SER A 1 72 ? -14.224 7.808 5.687 1.00 83.12 72 SER A C 1
ATOM 543 O O . SER A 1 72 ? -13.749 7.226 4.719 1.00 83.12 72 SER A O 1
ATOM 545 N N . TRP A 1 73 ? -13.648 8.897 6.203 1.00 79.56 73 TRP A N 1
ATOM 546 C CA . TRP A 1 73 ? -12.445 9.506 5.626 1.00 79.56 73 TRP A CA 1
ATOM 547 C C . TRP A 1 73 ? -11.209 8.590 5.709 1.00 79.56 73 TRP A C 1
ATOM 549 O O . TRP A 1 73 ? -10.414 8.553 4.776 1.00 79.56 73 TRP A O 1
ATOM 559 N N . VAL A 1 74 ? -11.078 7.777 6.767 1.00 82.00 74 VAL A N 1
ATOM 560 C CA . VAL A 1 74 ? -9.978 6.802 6.910 1.00 82.00 74 VAL A CA 1
ATOM 561 C C . VAL A 1 74 ? -1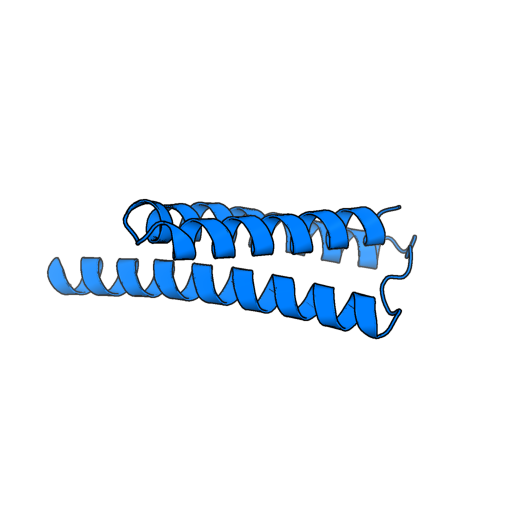0.094 5.710 5.845 1.00 82.00 74 VAL A C 1
ATOM 563 O O . VAL A 1 74 ? -9.089 5.266 5.294 1.00 82.00 74 VAL A O 1
ATOM 566 N N . LYS A 1 75 ? -11.330 5.313 5.510 1.00 81.62 75 LYS A N 1
ATOM 567 C CA . LYS A 1 75 ? -11.616 4.364 4.422 1.00 81.62 75 LYS A CA 1
ATOM 568 C C . LYS A 1 75 ? -11.215 4.943 3.069 1.00 81.62 75 LYS A C 1
ATOM 570 O O . LYS A 1 75 ? -10.623 4.231 2.267 1.00 81.62 75 LYS A O 1
ATOM 575 N N . VAL A 1 76 ? -11.496 6.225 2.835 1.00 84.38 76 VAL A N 1
ATOM 576 C C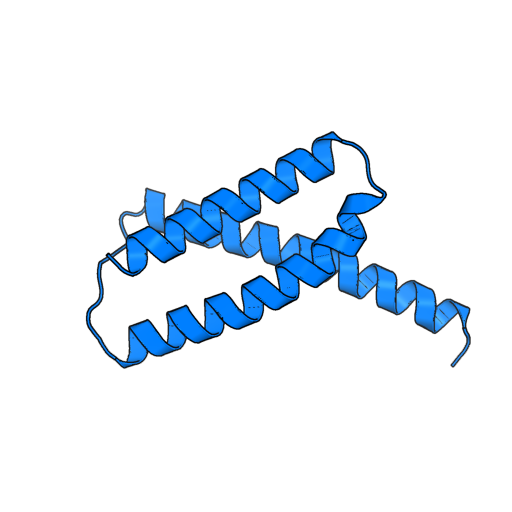A . VAL A 1 76 ? -11.092 6.921 1.603 1.00 84.38 76 VAL A CA 1
ATOM 577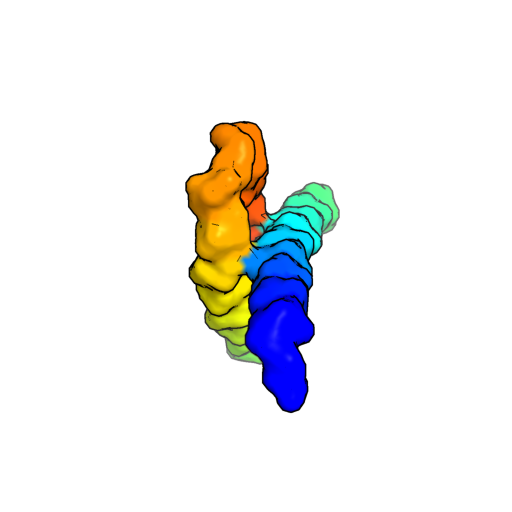 C C . VAL A 1 76 ? -9.569 6.954 1.473 1.00 84.38 76 VAL A C 1
ATOM 579 O O . VAL A 1 76 ? -9.051 6.548 0.438 1.00 84.38 76 VAL A O 1
ATOM 582 N N . ILE A 1 77 ? -8.846 7.346 2.529 1.00 84.25 77 ILE A N 1
ATOM 583 C CA . ILE A 1 77 ? -7.371 7.359 2.523 1.00 84.25 77 ILE A CA 1
ATOM 584 C C . ILE A 1 77 ? -6.813 5.968 2.235 1.00 84.25 77 ILE A C 1
ATOM 586 O O . ILE A 1 77 ? -5.928 5.833 1.397 1.00 84.25 77 ILE A O 1
ATOM 590 N N . TYR A 1 78 ? -7.358 4.939 2.886 1.00 85.12 78 TYR A N 1
ATOM 591 C CA . TYR A 1 78 ? -6.961 3.558 2.643 1.00 85.12 78 TYR A CA 1
ATOM 592 C C . TYR A 1 78 ? -7.069 3.190 1.159 1.00 85.12 78 TYR A C 1
ATOM 594 O O . TYR A 1 78 ? -6.079 2.761 0.572 1.00 85.12 78 TYR A O 1
ATOM 602 N N . TRP A 1 79 ? -8.231 3.414 0.536 1.00 85.19 79 TRP A N 1
ATOM 603 C CA . TRP A 1 79 ? -8.444 3.089 -0.876 1.00 85.19 79 TRP A CA 1
ATOM 604 C C . TRP A 1 79 ? -7.546 3.896 -1.817 1.00 85.19 79 TRP A C 1
ATOM 606 O O . TRP A 1 79 ? -7.022 3.328 -2.771 1.00 85.19 79 TRP A O 1
ATOM 616 N N . ILE A 1 80 ? -7.295 5.175 -1.524 1.00 86.31 80 ILE A N 1
ATOM 617 C CA . ILE A 1 80 ? -6.332 5.991 -2.280 1.00 86.31 80 ILE A CA 1
ATOM 618 C C . ILE A 1 80 ? -4.926 5.382 -2.191 1.00 86.31 80 ILE A C 1
ATOM 620 O O . ILE A 1 80 ? -4.262 5.230 -3.215 1.00 86.31 80 ILE A O 1
ATOM 624 N N . SER A 1 81 ? -4.477 4.979 -0.997 1.00 84.69 81 SER A N 1
ATOM 625 C CA . SER A 1 81 ? -3.177 4.319 -0.823 1.00 84.69 81 SER A CA 1
ATOM 626 C C . SER A 1 81 ? -3.087 3.004 -1.600 1.00 84.69 81 SER A C 1
ATOM 628 O O . SER A 1 81 ? -2.056 2.740 -2.215 1.00 84.69 81 SER A O 1
ATOM 630 N N . VAL A 1 82 ? -4.162 2.206 -1.629 1.00 84.88 82 VAL A N 1
ATOM 631 C CA . VAL A 1 82 ? -4.214 0.976 -2.439 1.00 84.88 82 VAL A CA 1
ATOM 632 C C . VAL A 1 82 ? -4.029 1.295 -3.921 1.00 84.88 82 VAL A C 1
ATOM 634 O O . VAL A 1 82 ? -3.195 0.671 -4.572 1.00 84.88 82 VAL A O 1
ATOM 637 N N . VAL A 1 83 ? -4.766 2.277 -4.450 1.00 86.75 83 VAL A N 1
ATOM 638 C CA . VAL A 1 83 ? -4.701 2.661 -5.870 1.00 86.75 83 VAL A CA 1
ATOM 639 C C . VAL A 1 83 ? -3.297 3.120 -6.256 1.00 86.75 83 VAL A C 1
ATOM 641 O O . VAL A 1 83 ? -2.794 2.688 -7.291 1.00 86.75 83 VAL A O 1
ATOM 644 N N . ILE A 1 84 ? -2.641 3.937 -5.427 1.00 83.19 84 ILE A N 1
ATOM 645 C CA . ILE A 1 84 ? -1.274 4.414 -5.689 1.00 83.19 84 ILE A CA 1
ATOM 646 C C . ILE A 1 84 ? -0.300 3.239 -5.799 1.00 83.19 84 ILE A C 1
ATOM 648 O O . ILE A 1 84 ? 0.463 3.174 -6.759 1.00 83.19 84 ILE A O 1
ATOM 652 N N . VAL A 1 85 ? -0.344 2.292 -4.857 1.00 81.75 85 VAL A N 1
ATOM 653 C CA . VAL A 1 85 ? 0.571 1.140 -4.869 1.00 81.75 85 VAL A CA 1
ATOM 654 C C . VAL A 1 85 ? 0.280 0.207 -6.038 1.00 81.75 85 VAL A C 1
ATOM 656 O O . VAL A 1 85 ? 1.212 -0.202 -6.719 1.00 81.75 85 VAL A O 1
ATOM 659 N N . VAL A 1 86 ? -0.991 -0.103 -6.315 1.00 83.00 86 VAL A N 1
ATOM 660 C CA . VAL A 1 86 ? -1.364 -0.948 -7.462 1.00 83.00 86 VAL A CA 1
ATOM 661 C C . VAL A 1 86 ? -0.915 -0.305 -8.772 1.00 83.00 86 VAL A C 1
ATOM 663 O O . VAL A 1 86 ? -0.329 -0.984 -9.606 1.00 83.00 86 VAL A O 1
ATOM 666 N N . THR A 1 87 ? -1.129 1.001 -8.936 1.00 81.19 87 THR A N 1
ATOM 667 C CA . THR A 1 87 ? -0.700 1.728 -10.139 1.00 81.19 87 THR A CA 1
ATOM 668 C C . THR A 1 87 ? 0.821 1.743 -10.253 1.00 81.19 87 THR A C 1
ATOM 670 O O . THR A 1 87 ? 1.341 1.457 -11.324 1.00 81.19 87 THR A O 1
ATOM 673 N N . GLY A 1 88 ? 1.539 2.007 -9.156 1.00 74.19 88 GLY A N 1
ATOM 674 C CA . GLY A 1 88 ? 3.002 1.972 -9.127 1.00 74.19 88 GLY A CA 1
ATOM 675 C C . GLY A 1 88 ? 3.557 0.607 -9.529 1.00 74.19 88 GLY A C 1
ATOM 676 O O . GLY A 1 88 ? 4.390 0.528 -10.420 1.00 74.19 88 GLY A O 1
ATOM 677 N N . VAL A 1 89 ? 3.017 -0.470 -8.955 1.00 74.56 89 VAL A N 1
ATOM 678 C CA . VAL A 1 89 ? 3.395 -1.846 -9.305 1.00 74.56 89 VAL A CA 1
ATOM 679 C C . VAL A 1 89 ? 3.104 -2.160 -10.774 1.00 74.56 89 VAL A C 1
ATOM 681 O O . VAL A 1 89 ? 3.944 -2.755 -11.436 1.00 74.56 89 VAL A O 1
ATOM 684 N N . VAL A 1 90 ? 1.935 -1.779 -11.297 1.00 73.69 90 VAL A N 1
ATOM 685 C CA . VAL A 1 90 ? 1.584 -2.019 -12.708 1.00 73.69 90 VAL A CA 1
ATOM 686 C C . VAL A 1 90 ? 2.528 -1.261 -13.645 1.00 73.69 90 VAL A C 1
ATOM 688 O O . VAL A 1 90 ? 2.977 -1.837 -14.629 1.00 73.69 90 VAL A O 1
ATOM 691 N N . LEU A 1 91 ? 2.862 -0.008 -13.327 1.00 71.94 91 LEU A N 1
ATOM 692 C CA . LEU A 1 91 ? 3.792 0.806 -14.118 1.00 71.94 91 LEU A CA 1
ATOM 693 C C . LEU A 1 91 ? 5.246 0.325 -14.041 1.00 71.94 91 LEU A C 1
ATOM 695 O O . LEU A 1 91 ? 6.002 0.579 -14.965 1.00 71.94 91 LEU A O 1
ATOM 699 N N . ASP A 1 92 ? 5.645 -0.344 -12.961 1.00 64.88 92 ASP A N 1
ATOM 700 C CA . ASP A 1 92 ? 6.988 -0.928 -12.816 1.00 64.88 92 ASP A CA 1
ATOM 701 C C . ASP A 1 92 ? 7.129 -2.265 -13.572 1.00 64.88 92 ASP A C 1
ATOM 703 O O . ASP A 1 92 ? 8.237 -2.710 -13.871 1.00 64.88 92 ASP A O 1
ATOM 707 N N . ILE A 1 93 ? 5.998 -2.923 -13.867 1.00 60.09 93 ILE A N 1
ATOM 708 C CA . ILE A 1 93 ? 5.933 -4.192 -14.609 1.00 60.09 93 ILE A CA 1
ATOM 709 C C . ILE A 1 93 ? 5.848 -3.980 -16.132 1.00 60.09 93 ILE A C 1
ATOM 711 O O . ILE A 1 93 ? 6.375 -4.817 -16.866 1.00 60.09 93 ILE A O 1
ATOM 715 N N . ILE A 1 94 ? 5.148 -2.936 -16.598 1.00 58.44 94 ILE A N 1
ATOM 716 C CA . ILE A 1 94 ? 4.973 -2.598 -18.030 1.00 58.44 94 ILE A CA 1
ATOM 717 C C . ILE A 1 94 ? 6.228 -1.914 -18.568 1.00 58.44 94 ILE A C 1
ATOM 719 O O . ILE A 1 94 ? 6.702 -2.343 -19.644 1.00 58.44 94 ILE A O 1
#

Solvent-accessible surface area (backbone atoms only — not comparable to full-atom values): 5052 Å² total; per-residue (Å²): 133,59,72,65,61,53,53,54,51,52,54,50,52,23,52,51,25,41,51,50,46,48,54,50,20,49,52,41,51,50,33,54,75,70,65,64,65,53,63,54,92,46,71,73,52,49,54,51,53,52,52,49,49,53,55,47,54,54,30,49,60,44,17,45,69,49,37,74,82,48,60,71,68,58,42,51,53,51,53,53,31,51,52,48,38,54,50,42,52,51,55,35,69,95

Foldseek 3Di:
DDPVVVVVVLLVVLVVLLVVLVVLLVVLVVCVVVVVLDQDPDPVVVVVLVVVVVSNVVSLVSNCVVQVPDDPVSVVVSVVSVVSNVVSSVSSND

Sequence (94 aa):
MSKNAKAVNTNMVYAMAFVAVICSALAWLIAAILGLVQANSNIPAILKTVAAIILFTWALFTSYNYVRNKASWVKVIYWISVVIVVTGVVLDII

Mean predicted aligned error: 8.89 Å

Secondary structure (DSSP, 8-state):
--HHHHHHHHHHHHHHHHHHHHHHHHHHHHHHHTT-------HHHHHHHHHHHHHHHHHHHHHHHHHTTS-HHHHHHHHHHHHHHHHHHHHHH-